Protein AF-M0B8N3-F1 (afdb_monomer)

Foldseek 3Di:
DPVVVVVVVVVVVVVVVVVVVVVVVVVVVLVVLLVVLVVLLVVLLVCCQPPNDPVSVVSVVVNVVSLVVCVVRPPVSSVVSVVVSVVSNVCRVVVVGPD

Structure (mmCIF, N/CA/C/O backbone):
data_AF-M0B8N3-F1
#
_entry.id   AF-M0B8N3-F1
#
loop_
_atom_site.group_PDB
_atom_site.id
_atom_site.type_symbol
_atom_site.label_atom_id
_atom_site.label_alt_id
_atom_site.label_comp_id
_atom_site.label_asym_id
_atom_site.label_entity_id
_atom_site.label_seq_id
_atom_site.pdbx_PDB_ins_code
_atom_site.Cartn_x
_atom_site.Cartn_y
_atom_site.Cartn_z
_atom_site.occupancy
_atom_site.B_iso_or_equiv
_atom_site.auth_seq_id
_atom_site.auth_comp_id
_atom_site.auth_asym_id
_atom_site.auth_atom_id
_atom_site.pdbx_PDB_model_num
ATOM 1 N N . MET A 1 1 ? 35.854 -0.434 -51.192 1.00 57.44 1 MET A N 1
ATOM 2 C CA . MET A 1 1 ? 34.709 -1.263 -50.742 1.00 57.44 1 MET A CA 1
ATOM 3 C C . MET A 1 1 ? 34.715 -1.570 -49.234 1.00 57.44 1 MET A C 1
ATOM 5 O O . MET A 1 1 ? 33.787 -2.215 -48.774 1.00 57.44 1 MET A O 1
ATOM 9 N N . SER A 1 2 ? 35.702 -1.091 -48.454 1.00 61.75 2 SER A N 1
ATOM 10 C CA . SER A 1 2 ? 35.845 -1.409 -47.018 1.00 61.75 2 SER A CA 1
ATOM 11 C C . SER A 1 2 ? 35.102 -0.451 -46.069 1.00 61.75 2 SER A C 1
ATOM 13 O O . SER A 1 2 ? 34.662 -0.879 -45.007 1.00 61.75 2 SER A O 1
ATOM 15 N N . ASP A 1 3 ? 34.907 0.819 -46.444 1.00 62.78 3 ASP A N 1
ATOM 16 C CA . ASP A 1 3 ? 34.301 1.823 -45.545 1.00 62.78 3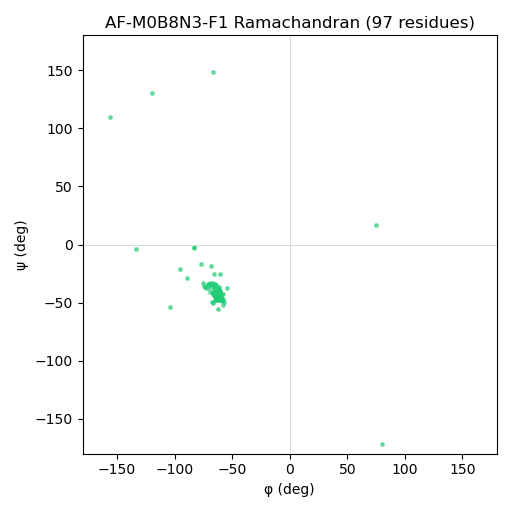 ASP A CA 1
ATOM 17 C C . ASP A 1 3 ? 32.783 1.674 -45.377 1.00 62.78 3 ASP A C 1
ATOM 19 O O . ASP A 1 3 ? 32.255 1.887 -44.288 1.00 62.78 3 ASP A O 1
ATOM 23 N N . ALA A 1 4 ? 32.072 1.235 -46.421 1.00 62.69 4 ALA A N 1
ATOM 24 C CA . ALA A 1 4 ? 30.621 1.034 -46.363 1.00 62.69 4 ALA A CA 1
ATOM 25 C C . ALA A 1 4 ? 30.221 -0.115 -45.414 1.00 62.69 4 ALA A C 1
ATOM 27 O O . ALA A 1 4 ? 29.189 -0.043 -44.750 1.00 62.69 4 ALA A O 1
ATOM 28 N N . ALA A 1 5 ? 31.058 -1.154 -45.315 1.00 62.34 5 ALA A N 1
ATOM 29 C CA . ALA A 1 5 ? 30.843 -2.269 -44.394 1.00 62.34 5 ALA A CA 1
ATOM 30 C C . ALA A 1 5 ? 31.113 -1.866 -42.932 1.00 62.34 5 ALA A C 1
ATOM 32 O O . ALA A 1 5 ? 30.371 -2.263 -42.035 1.00 62.34 5 ALA A O 1
ATOM 33 N N . ALA A 1 6 ? 32.129 -1.028 -42.694 1.00 63.91 6 ALA A N 1
ATOM 34 C CA . ALA A 1 6 ? 32.454 -0.521 -41.362 1.00 63.91 6 ALA A CA 1
ATOM 35 C C . ALA A 1 6 ? 31.392 0.456 -40.817 1.00 63.91 6 ALA A C 1
ATOM 37 O O . ALA A 1 6 ? 31.128 0.466 -39.612 1.00 63.91 6 ALA A O 1
ATOM 38 N N . ASP A 1 7 ? 30.762 1.256 -41.686 1.00 69.88 7 ASP A N 1
ATOM 39 C CA . ASP A 1 7 ? 29.685 2.172 -41.284 1.00 69.88 7 ASP A CA 1
ATOM 40 C C . ASP A 1 7 ? 28.370 1.432 -40.972 1.00 69.88 7 ASP A C 1
ATOM 42 O O . ASP A 1 7 ? 27.679 1.757 -40.002 1.00 69.88 7 ASP A O 1
ATOM 46 N N . GLY A 1 8 ? 28.058 0.372 -41.728 1.00 70.75 8 GLY A N 1
ATOM 47 C CA . GLY A 1 8 ? 26.907 -0.497 -41.460 1.00 70.75 8 GLY A CA 1
ATOM 48 C C . GLY A 1 8 ? 26.986 -1.189 -40.095 1.00 70.75 8 GLY A C 1
ATOM 49 O O . GLY A 1 8 ? 26.014 -1.182 -39.339 1.00 70.75 8 GLY A O 1
ATOM 50 N N . ASP A 1 9 ? 28.161 -1.707 -39.732 1.00 70.69 9 ASP A N 1
ATOM 51 C CA . ASP A 1 9 ? 28.366 -2.436 -38.474 1.00 70.69 9 ASP A CA 1
ATOM 52 C C . ASP A 1 9 ? 28.315 -1.506 -37.240 1.00 70.69 9 ASP A C 1
ATOM 54 O O . ASP A 1 9 ? 27.751 -1.847 -36.193 1.00 70.69 9 ASP A O 1
ATOM 58 N N . ARG A 1 10 ? 28.809 -0.263 -37.373 1.00 71.25 10 ARG A N 1
ATOM 59 C CA . ARG A 1 10 ? 28.658 0.782 -36.340 1.00 71.25 10 ARG A CA 1
ATOM 60 C C . ARG A 1 10 ? 27.202 1.187 -36.136 1.00 71.25 10 ARG A C 1
ATOM 62 O O . ARG A 1 10 ? 26.788 1.360 -34.990 1.00 71.25 10 ARG A O 1
ATOM 69 N N . ARG A 1 11 ? 26.430 1.317 -37.218 1.00 70.31 11 ARG A N 1
ATOM 70 C CA . ARG A 1 11 ? 25.007 1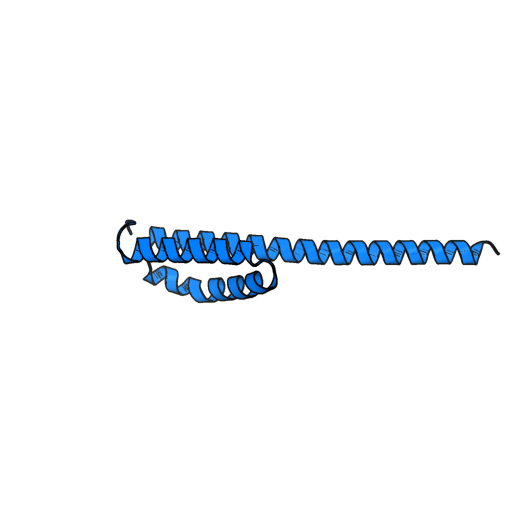.686 -37.172 1.00 70.31 11 ARG A CA 1
ATOM 71 C C . ARG A 1 11 ? 24.140 0.569 -36.588 1.00 70.31 11 ARG A C 1
ATOM 73 O O . ARG A 1 11 ? 23.236 0.842 -35.803 1.00 70.31 11 ARG A O 1
ATOM 80 N N . SER A 1 12 ? 24.457 -0.691 -36.889 1.00 71.56 12 SER A N 1
ATOM 81 C CA . SER A 1 12 ? 23.820 -1.841 -36.239 1.00 71.56 12 SER A CA 1
ATOM 82 C C . SER A 1 12 ? 24.144 -1.896 -34.747 1.00 71.56 12 SER A C 1
ATOM 84 O O . SER A 1 12 ? 23.215 -1.982 -33.947 1.00 71.56 12 SER A O 1
ATOM 86 N N . ARG A 1 13 ? 25.415 -1.750 -34.338 1.00 71.44 13 ARG A N 1
ATOM 87 C CA . ARG A 1 13 ? 25.776 -1.701 -32.907 1.00 71.44 13 ARG A CA 1
ATOM 88 C C . ARG A 1 13 ? 25.124 -0.541 -32.167 1.00 71.44 13 ARG A C 1
ATOM 90 O O . ARG A 1 13 ? 24.647 -0.751 -31.056 1.00 71.44 13 ARG A O 1
ATOM 97 N N . SER A 1 14 ? 25.077 0.656 -32.751 1.00 73.69 14 SER A N 1
ATOM 98 C CA . SER A 1 14 ? 24.420 1.799 -32.111 1.00 73.69 14 SER A CA 1
ATOM 99 C C . SER A 1 14 ? 22.911 1.589 -31.981 1.00 73.69 14 SER A C 1
ATOM 101 O O . SER A 1 14 ? 22.357 1.919 -30.936 1.00 73.69 14 SER A O 1
ATOM 103 N N . SER A 1 15 ? 22.259 0.960 -32.966 1.00 71.44 15 SER A N 1
ATOM 104 C CA . SER A 1 15 ? 20.840 0.592 -32.869 1.00 71.44 15 S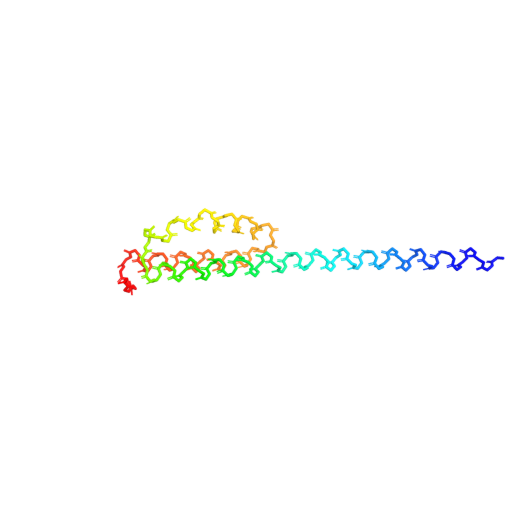ER A CA 1
ATOM 105 C C . SER A 1 15 ? 20.585 -0.462 -31.785 1.00 71.44 15 SER A C 1
ATOM 107 O O . SER A 1 15 ? 19.687 -0.287 -30.967 1.00 71.44 15 SER A O 1
ATOM 109 N N . THR A 1 16 ? 21.422 -1.501 -31.693 1.00 75.81 16 THR A N 1
ATOM 110 C CA . THR A 1 16 ? 21.309 -2.546 -30.666 1.00 75.81 16 THR A CA 1
ATOM 111 C C . THR A 1 16 ? 21.553 -1.982 -29.271 1.00 75.81 16 THR A C 1
ATOM 113 O O . THR A 1 16 ? 20.828 -2.317 -28.337 1.00 75.81 16 THR A O 1
ATOM 116 N N . LEU A 1 17 ? 22.533 -1.087 -29.116 1.00 74.25 17 LEU A N 1
ATOM 117 C CA . LEU A 1 17 ? 22.776 -0.388 -27.855 1.00 74.25 17 LEU A CA 1
ATOM 118 C C . LEU A 1 17 ? 21.605 0.528 -27.490 1.00 74.25 17 LEU A C 1
ATOM 120 O O . LEU A 1 17 ? 21.160 0.491 -26.349 1.00 74.25 17 LEU A O 1
ATOM 124 N N . ALA A 1 18 ? 21.059 1.288 -28.442 1.00 73.62 18 ALA A N 1
ATOM 125 C CA . ALA A 1 18 ? 19.895 2.139 -28.203 1.00 73.62 18 ALA A CA 1
ATOM 126 C C . ALA A 1 18 ? 18.662 1.323 -27.774 1.00 73.62 18 ALA A C 1
ATOM 128 O O . ALA A 1 18 ? 17.997 1.685 -26.806 1.00 73.62 18 ALA A O 1
ATOM 129 N N . ILE A 1 19 ? 18.404 0.182 -28.426 1.00 76.44 19 ILE A N 1
ATOM 130 C CA . ILE A 1 19 ? 17.326 -0.751 -28.057 1.00 76.44 19 ILE A CA 1
ATOM 131 C C . ILE A 1 19 ? 17.571 -1.339 -26.658 1.00 76.44 19 ILE A C 1
ATOM 133 O O . ILE A 1 19 ? 16.649 -1.412 -25.848 1.00 76.44 19 ILE A O 1
ATOM 137 N N . THR A 1 20 ? 18.815 -1.716 -26.344 1.00 79.38 20 THR A N 1
ATOM 138 C CA . THR A 1 20 ? 19.183 -2.271 -25.029 1.00 79.38 20 THR A CA 1
ATOM 139 C C . THR A 1 20 ? 19.012 -1.237 -23.917 1.00 79.38 20 THR A C 1
ATOM 141 O O . THR A 1 20 ? 18.515 -1.569 -22.843 1.00 79.38 20 THR A O 1
ATOM 144 N N . VAL A 1 21 ? 19.384 0.021 -24.169 1.00 75.50 21 VAL A N 1
ATOM 145 C CA . VAL A 1 21 ? 19.224 1.123 -23.213 1.00 75.50 21 VAL A CA 1
ATOM 146 C C . VAL A 1 21 ? 17.747 1.431 -22.972 1.00 75.50 21 VAL A C 1
ATOM 148 O O . VAL A 1 21 ? 17.361 1.606 -21.819 1.00 75.50 21 VAL A O 1
ATOM 151 N N . GLU A 1 22 ? 16.909 1.453 -24.010 1.00 73.19 22 GLU A N 1
ATOM 152 C CA . GLU A 1 22 ? 15.476 1.733 -23.852 1.00 73.19 22 GLU A CA 1
ATOM 153 C C . GLU A 1 22 ? 14.742 0.596 -23.127 1.00 73.19 22 GLU A C 1
ATOM 155 O O . GLU A 1 22 ? 13.942 0.847 -22.228 1.00 73.19 22 GLU A O 1
ATOM 160 N N . GLU A 1 23 ? 15.066 -0.663 -23.430 1.00 73.75 23 GLU A N 1
ATOM 161 C CA . GLU A 1 23 ? 14.512 -1.810 -22.705 1.00 73.75 23 GLU A CA 1
ATOM 162 C C . GLU A 1 23 ? 14.990 -1.835 -21.241 1.00 73.75 23 GLU A C 1
ATOM 164 O O . GLU A 1 23 ? 14.197 -2.097 -20.333 1.00 73.75 23 GLU A O 1
ATOM 169 N N . LEU A 1 24 ? 16.255 -1.482 -20.973 1.00 72.88 24 LEU A N 1
ATOM 170 C CA . LEU A 1 24 ? 16.769 -1.331 -19.609 1.00 72.88 24 LEU A CA 1
ATOM 171 C C . LEU A 1 24 ? 16.060 -0.187 -18.872 1.00 72.88 24 LEU A C 1
ATOM 173 O O . LEU A 1 24 ? 15.661 -0.352 -17.720 1.00 72.88 24 LEU A O 1
ATOM 177 N N . ARG A 1 25 ? 15.840 0.949 -19.541 1.00 73.94 25 ARG A N 1
ATOM 178 C CA . ARG A 1 25 ? 15.106 2.101 -19.003 1.00 73.94 25 ARG A CA 1
ATOM 179 C C . ARG A 1 25 ? 13.662 1.738 -18.679 1.00 73.94 25 ARG A C 1
ATOM 181 O O . ARG A 1 25 ? 13.178 2.084 -17.604 1.00 73.94 25 ARG A O 1
ATOM 188 N N . ARG A 1 26 ? 12.996 1.000 -19.566 1.00 75.00 26 ARG A N 1
ATOM 189 C CA . ARG A 1 26 ? 11.620 0.52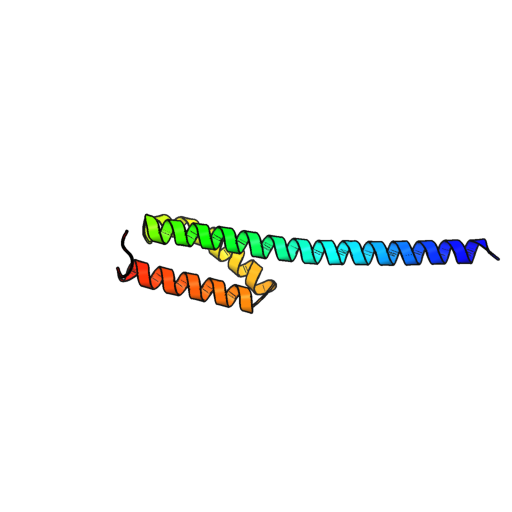5 -19.391 1.00 75.00 26 ARG A CA 1
ATOM 190 C C . ARG A 1 26 ? 11.499 -0.449 -18.221 1.00 75.00 26 ARG A C 1
ATOM 192 O O . ARG A 1 26 ? 10.584 -0.310 -17.411 1.00 75.00 26 ARG A O 1
ATOM 199 N N . ARG A 1 27 ? 12.438 -1.390 -18.083 1.00 72.50 27 ARG A N 1
ATOM 200 C CA . ARG A 1 27 ? 12.496 -2.313 -16.935 1.00 72.50 27 ARG A CA 1
ATOM 201 C C . ARG A 1 27 ? 12.782 -1.586 -15.628 1.00 72.50 27 ARG A C 1
ATOM 203 O O . ARG A 1 27 ? 12.115 -1.860 -14.637 1.00 72.50 27 ARG A O 1
ATOM 210 N N . ASN A 1 28 ? 13.719 -0.641 -15.637 1.00 74.62 28 ASN A N 1
ATOM 211 C CA . ASN A 1 28 ? 14.083 0.130 -14.452 1.00 74.62 28 ASN A CA 1
ATOM 212 C C . ASN A 1 28 ? 12.935 1.038 -13.986 1.00 74.62 28 ASN A C 1
ATOM 214 O O . ASN A 1 28 ? 12.640 1.102 -12.799 1.00 74.62 28 ASN A O 1
ATOM 218 N N . ALA A 1 29 ? 12.228 1.683 -14.920 1.00 74.69 29 ALA A N 1
ATOM 219 C CA . ALA A 1 29 ? 11.025 2.452 -14.609 1.00 74.69 29 ALA A CA 1
ATOM 220 C C . ALA A 1 29 ? 9.931 1.565 -14.000 1.00 74.69 29 ALA A C 1
ATOM 222 O O . ALA A 1 29 ? 9.282 1.958 -13.034 1.00 74.69 29 ALA A O 1
ATOM 223 N N . ASN A 1 30 ? 9.757 0.350 -14.528 1.00 76.38 30 ASN A N 1
ATOM 224 C CA . ASN A 1 30 ? 8.788 -0.595 -13.989 1.00 76.38 30 ASN A CA 1
ATOM 225 C C . ASN A 1 30 ? 9.155 -1.066 -12.571 1.00 76.38 30 ASN A C 1
ATOM 227 O O . ASN A 1 30 ? 8.283 -1.143 -11.711 1.00 76.38 30 ASN A O 1
ATOM 231 N N . ALA A 1 31 ? 10.440 -1.335 -12.319 1.00 81.19 31 ALA A N 1
ATOM 232 C CA . ALA A 1 31 ? 10.944 -1.687 -10.993 1.00 81.19 31 ALA A CA 1
ATOM 233 C C . ALA A 1 31 ? 10.740 -0.542 -9.987 1.00 81.19 31 ALA A C 1
ATOM 235 O O . ALA A 1 31 ? 10.188 -0.763 -8.914 1.00 81.19 31 ALA A O 1
ATOM 236 N N . LEU A 1 32 ? 11.062 0.697 -10.375 1.00 82.94 32 LEU A N 1
ATOM 237 C CA . LEU A 1 32 ? 10.853 1.879 -9.533 1.00 82.94 32 LEU A CA 1
ATOM 238 C C . LEU A 1 32 ? 9.390 2.066 -9.118 1.00 82.94 32 LEU A C 1
ATOM 240 O O . LEU A 1 32 ? 9.112 2.391 -7.969 1.00 82.94 32 LEU A O 1
ATOM 244 N N . VAL A 1 33 ? 8.443 1.862 -10.038 1.00 83.25 33 VAL A N 1
ATOM 245 C CA . VAL A 1 33 ? 7.006 1.974 -9.730 1.00 83.25 33 VAL A CA 1
ATOM 246 C C . VAL A 1 33 ? 6.580 0.933 -8.691 1.00 83.25 33 VAL A C 1
ATOM 248 O O . VAL A 1 33 ? 5.814 1.255 -7.783 1.00 83.25 33 VAL A O 1
ATOM 251 N N . ILE A 1 34 ? 7.085 -0.298 -8.810 1.00 86.12 34 ILE A N 1
ATOM 252 C CA . ILE A 1 34 ? 6.815 -1.387 -7.864 1.00 86.12 34 ILE A CA 1
ATOM 253 C C . ILE A 1 34 ? 7.376 -1.038 -6.479 1.00 86.12 34 ILE A C 1
ATOM 255 O O . ILE A 1 34 ? 6.643 -1.139 -5.494 1.00 86.12 34 ILE A O 1
ATOM 259 N N . ASP A 1 35 ? 8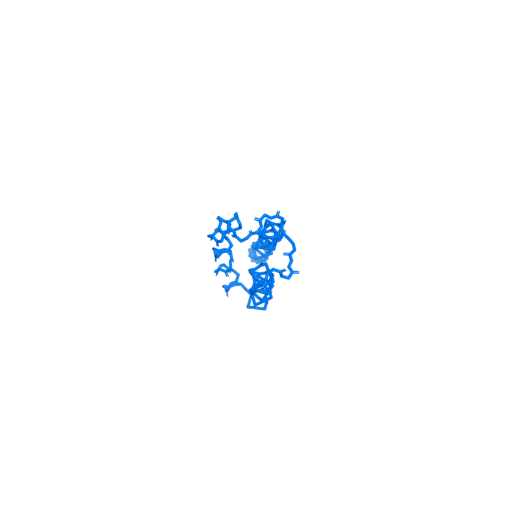.618 -0.555 -6.408 1.00 87.50 35 ASP A N 1
ATOM 260 C CA . ASP A 1 35 ? 9.266 -0.170 -5.149 1.00 87.50 35 ASP A CA 1
ATOM 261 C C . ASP A 1 35 ? 8.539 0.992 -4.459 1.00 87.50 35 ASP A C 1
ATOM 263 O O . ASP A 1 35 ? 8.298 0.957 -3.251 1.00 87.50 35 ASP A O 1
ATOM 267 N N . VAL A 1 36 ? 8.125 2.008 -5.224 1.00 86.75 36 VAL A N 1
ATOM 268 C CA . VAL A 1 36 ? 7.370 3.150 -4.689 1.00 86.75 36 VAL A CA 1
ATOM 269 C C . VAL A 1 36 ? 6.004 2.708 -4.167 1.00 86.75 36 VAL A C 1
ATOM 271 O O . VAL A 1 36 ? 5.626 3.110 -3.066 1.00 86.75 36 VAL A O 1
ATOM 274 N N . LEU A 1 37 ? 5.271 1.859 -4.899 1.00 87.94 37 LEU A N 1
ATOM 275 C CA . LEU A 1 37 ? 3.995 1.324 -4.412 1.00 87.94 37 LEU A CA 1
ATOM 276 C C . LEU A 1 37 ? 4.194 0.486 -3.143 1.00 87.94 37 LEU A C 1
ATOM 278 O O . LEU A 1 37 ? 3.400 0.602 -2.209 1.00 87.94 37 LEU A O 1
ATOM 282 N N . PHE A 1 38 ? 5.248 -0.329 -3.083 1.00 88.00 38 PHE A N 1
ATOM 283 C CA . PHE A 1 38 ? 5.558 -1.119 -1.895 1.00 88.00 38 PHE A CA 1
ATOM 284 C C . PHE A 1 38 ? 5.831 -0.226 -0.679 1.00 88.00 38 PHE A C 1
ATOM 286 O O . PHE A 1 38 ? 5.242 -0.424 0.387 1.00 88.00 38 PHE A O 1
ATOM 293 N N . LEU A 1 39 ? 6.670 0.799 -0.847 1.00 90.38 39 LEU A N 1
ATOM 294 C CA . LEU A 1 39 ? 6.978 1.763 0.206 1.00 90.38 39 LEU A CA 1
ATOM 295 C C . LEU A 1 39 ? 5.716 2.494 0.675 1.00 90.38 39 LEU A C 1
ATOM 297 O O . LEU A 1 39 ? 5.477 2.618 1.876 1.00 90.38 39 LEU A O 1
ATOM 301 N N . PHE A 1 40 ? 4.880 2.933 -0.267 1.00 89.88 40 PHE A N 1
ATOM 302 C CA . PHE A 1 40 ? 3.653 3.655 0.047 1.00 89.88 40 PHE A CA 1
ATOM 303 C C . PHE A 1 40 ? 2.630 2.773 0.767 1.00 89.88 40 PHE A C 1
ATOM 305 O O . PHE A 1 40 ? 2.019 3.199 1.745 1.00 89.88 40 PHE A O 1
ATOM 312 N N . THR A 1 41 ? 2.485 1.521 0.329 1.00 91.25 41 THR A N 1
ATOM 313 C CA . THR A 1 41 ? 1.624 0.528 0.983 1.00 91.25 41 THR A CA 1
ATOM 314 C C . THR A 1 41 ? 2.110 0.250 2.398 1.00 91.25 41 THR A C 1
ATOM 316 O O . THR A 1 41 ? 1.319 0.278 3.334 1.00 91.25 41 THR A O 1
ATOM 319 N N . THR A 1 42 ? 3.417 0.080 2.587 1.00 93.12 42 THR A N 1
ATOM 320 C CA . THR A 1 42 ? 4.016 -0.122 3.913 1.00 93.12 42 THR A CA 1
ATOM 321 C C . THR A 1 42 ? 3.776 1.080 4.829 1.00 93.12 42 THR A C 1
ATOM 323 O O . THR A 1 42 ? 3.379 0.908 5.981 1.00 93.12 42 THR A O 1
ATOM 326 N N . GLY A 1 43 ? 3.944 2.304 4.321 1.00 90.50 43 GLY A N 1
ATOM 327 C CA . GLY A 1 43 ? 3.646 3.526 5.070 1.00 90.50 43 GLY A CA 1
ATOM 328 C C . GLY A 1 43 ? 2.166 3.636 5.447 1.00 90.50 43 GLY A C 1
ATOM 329 O O . GLY A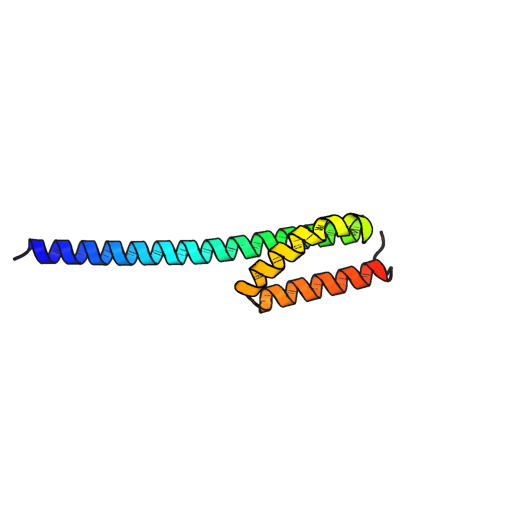 1 43 ? 1.848 3.904 6.603 1.00 90.50 43 GLY A O 1
ATOM 330 N N . PHE A 1 44 ? 1.260 3.351 4.506 1.00 90.69 44 PHE A N 1
ATOM 331 C CA . PHE A 1 44 ? -0.181 3.300 4.765 1.00 90.69 44 PHE A CA 1
ATOM 332 C C . PHE A 1 44 ? -0.521 2.295 5.871 1.00 90.69 44 PHE A C 1
ATOM 334 O O . PHE A 1 44 ? -1.203 2.655 6.827 1.00 90.69 44 PHE A O 1
ATOM 341 N N . LEU A 1 45 ? -0.007 1.066 5.778 1.00 90.88 45 LEU A N 1
ATOM 342 C CA . LEU A 1 45 ? -0.222 0.022 6.784 1.00 90.88 45 LEU A CA 1
ATOM 343 C C . LEU A 1 45 ? 0.339 0.425 8.150 1.00 90.88 45 LEU A C 1
ATOM 345 O O . LEU A 1 45 ? -0.278 0.148 9.172 1.00 90.88 45 LEU A O 1
ATOM 349 N N . THR A 1 46 ? 1.475 1.121 8.168 1.00 91.75 46 THR A N 1
ATOM 350 C CA . THR A 1 46 ? 2.079 1.643 9.399 1.00 91.75 46 THR A CA 1
ATOM 351 C C . THR A 1 46 ? 1.175 2.679 10.065 1.00 91.75 46 THR A C 1
ATOM 353 O O . THR A 1 46 ? 0.911 2.583 11.260 1.00 91.75 46 THR A O 1
ATOM 356 N N . ILE A 1 47 ? 0.648 3.645 9.305 1.00 89.56 47 ILE A N 1
ATOM 357 C CA . ILE A 1 47 ? -0.294 4.649 9.830 1.00 89.56 47 ILE A CA 1
ATOM 358 C C . ILE A 1 47 ? -1.577 3.967 10.307 1.00 89.56 47 ILE A C 1
ATOM 360 O O . ILE A 1 47 ? -2.070 4.273 11.388 1.00 89.56 47 ILE A O 1
ATOM 364 N N . LEU A 1 48 ? -2.090 3.017 9.525 1.00 88.81 48 LEU A N 1
ATOM 365 C CA . LEU A 1 48 ? -3.294 2.263 9.849 1.00 88.81 48 LEU A CA 1
ATOM 366 C C . LEU A 1 48 ? -3.145 1.478 11.161 1.00 88.81 48 LEU A C 1
ATOM 368 O O . LEU A 1 48 ? -4.071 1.463 11.967 1.00 88.81 48 LEU A O 1
ATOM 372 N N . ALA A 1 49 ? -1.982 0.864 11.383 1.00 87.25 49 ALA A N 1
ATOM 373 C CA . ALA A 1 49 ? -1.687 0.104 12.592 1.00 87.25 49 ALA A CA 1
ATOM 374 C C . ALA A 1 49 ? -1.437 0.990 13.821 1.00 87.25 49 ALA A C 1
ATOM 376 O O . ALA A 1 49 ? -1.803 0.595 14.917 1.00 87.25 49 ALA A O 1
ATOM 377 N N . LEU A 1 50 ? -0.813 2.162 13.656 1.00 89.25 50 LEU A N 1
ATOM 378 C CA . LEU A 1 50 ? -0.411 3.022 14.781 1.00 89.25 50 LEU A CA 1
ATOM 379 C C . LEU A 1 50 ? -1.414 4.125 15.129 1.00 89.25 50 LEU A C 1
ATOM 381 O O . LEU A 1 50 ? -1.314 4.731 16.188 1.00 89.25 50 LEU A O 1
ATOM 385 N N . GLN A 1 51 ? -2.289 4.491 14.195 1.00 88.88 51 GLN A N 1
ATOM 386 C CA . GLN A 1 51 ? -3.181 5.646 14.339 1.00 88.88 51 GLN A CA 1
ATOM 387 C C . GLN A 1 51 ? -4.630 5.320 13.946 1.00 88.88 51 GLN A C 1
ATOM 389 O O . GLN A 1 51 ? -5.519 6.164 14.076 1.00 88.88 51 GLN A O 1
ATOM 394 N N . GLY A 1 52 ? -4.885 4.103 13.460 1.00 85.56 52 GLY A N 1
ATOM 395 C CA . GLY A 1 52 ? -6.205 3.646 13.048 1.00 85.56 52 GLY A CA 1
ATOM 396 C C . GLY A 1 52 ? -6.634 4.125 11.657 1.00 85.56 52 GLY A C 1
ATOM 397 O O . GLY A 1 52 ? -5.875 4.697 10.872 1.00 85.56 52 GLY A O 1
ATOM 398 N N . ALA A 1 53 ? -7.901 3.860 11.331 1.00 86.25 53 ALA A N 1
ATOM 399 C C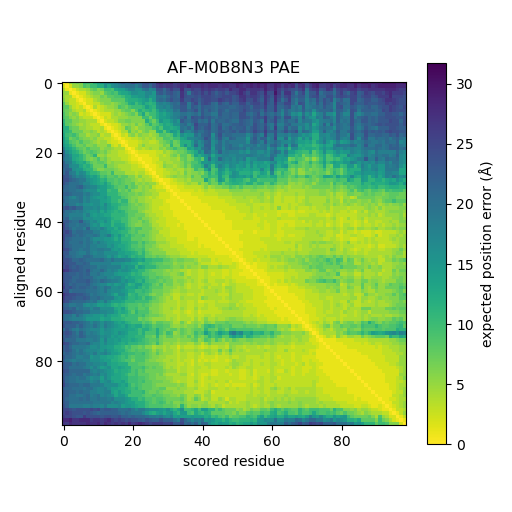A . ALA A 1 53 ? -8.433 4.034 9.979 1.00 86.25 53 ALA A CA 1
ATOM 400 C C . ALA A 1 53 ? -8.588 5.502 9.547 1.00 86.25 53 ALA A C 1
ATOM 402 O O . ALA A 1 53 ? -8.406 5.814 8.371 1.00 86.25 53 ALA A O 1
ATOM 403 N N . TRP A 1 54 ? -8.914 6.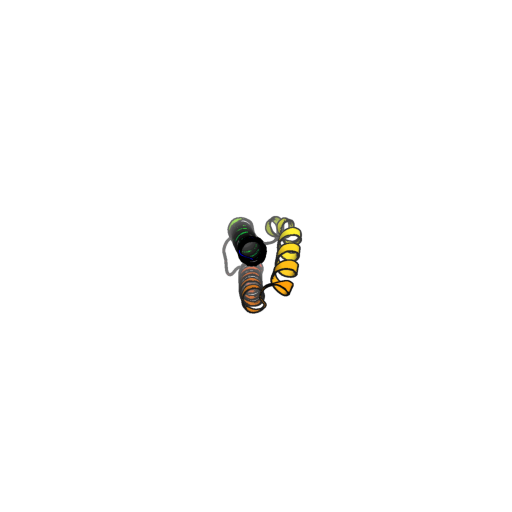407 10.476 1.00 85.25 54 TRP A N 1
ATOM 404 C CA . TRP A 1 54 ? -9.200 7.804 10.135 1.00 85.25 54 TRP A CA 1
ATOM 405 C C . TRP A 1 54 ? -7.959 8.567 9.637 1.00 85.25 54 TRP A C 1
ATOM 407 O O . TRP A 1 54 ? -8.024 9.137 8.547 1.00 85.25 54 TRP A O 1
ATOM 417 N N . PRO A 1 55 ? -6.801 8.522 10.322 1.00 85.94 55 PRO A N 1
ATOM 418 C CA . PRO A 1 55 ? -5.574 9.132 9.805 1.00 85.94 55 PRO A CA 1
ATOM 419 C C . PRO A 1 55 ? -5.068 8.448 8.528 1.00 85.94 55 PRO A C 1
ATOM 421 O O . PRO A 1 55 ? -4.596 9.117 7.607 1.00 85.94 55 PRO A O 1
ATOM 424 N N . ALA A 1 56 ? -5.226 7.123 8.423 1.00 88.69 56 ALA A N 1
ATOM 425 C CA . ALA A 1 56 ? -4.826 6.360 7.241 1.00 88.69 56 ALA A CA 1
ATOM 426 C C . ALA A 1 56 ? -5.639 6.718 5.980 1.00 88.69 56 ALA A C 1
ATOM 428 O O . ALA A 1 56 ? -5.129 6.591 4.863 1.00 88.69 56 ALA A O 1
ATOM 429 N N . ALA A 1 57 ? -6.872 7.219 6.135 1.00 87.38 57 ALA A N 1
ATOM 430 C CA . ALA A 1 57 ? -7.743 7.616 5.026 1.00 87.38 57 ALA A CA 1
ATOM 431 C C . ALA A 1 57 ? -7.146 8.736 4.146 1.00 87.38 57 ALA A C 1
ATOM 433 O O . ALA A 1 57 ? -7.447 8.850 2.959 1.00 87.38 57 ALA A O 1
ATOM 434 N N . ILE A 1 58 ? -6.250 9.560 4.696 1.00 86.94 58 ILE A N 1
ATOM 435 C CA . ILE A 1 58 ? -5.594 10.635 3.937 1.00 86.94 58 ILE A CA 1
ATOM 436 C C . ILE A 1 58 ? -4.643 10.047 2.882 1.00 86.94 58 ILE A C 1
ATOM 438 O O . ILE A 1 58 ? -4.508 10.577 1.778 1.00 86.94 58 ILE A O 1
ATOM 442 N N . ALA A 1 59 ? -4.016 8.909 3.187 1.00 84.75 59 ALA A N 1
ATOM 443 C CA . ALA A 1 59 ? -3.072 8.254 2.290 1.00 84.75 59 ALA A CA 1
ATOM 444 C C . ALA A 1 59 ? -3.761 7.366 1.233 1.00 84.75 59 ALA A C 1
ATOM 446 O O . ALA A 1 59 ? -3.093 6.821 0.356 1.00 84.75 59 ALA A O 1
ATOM 447 N N . THR A 1 60 ? -5.092 7.229 1.251 1.00 84.81 60 THR A N 1
ATOM 448 C CA . THR A 1 60 ? -5.803 6.332 0.324 1.00 84.81 60 THR A CA 1
ATOM 449 C C . THR A 1 60 ? -5.773 6.832 -1.121 1.00 84.81 60 THR A C 1
ATOM 451 O O . THR A 1 60 ? -5.687 6.022 -2.039 1.00 84.81 60 THR A O 1
ATOM 454 N N . ILE A 1 61 ? -5.786 8.152 -1.345 1.00 85.69 61 ILE A N 1
ATOM 455 C CA . ILE A 1 61 ? -5.719 8.755 -2.691 1.00 85.69 61 ILE A CA 1
ATOM 456 C C . ILE A 1 61 ? -4.396 8.411 -3.406 1.00 85.69 61 ILE A C 1
ATOM 458 O O . ILE A 1 61 ? -4.437 7.851 -4.510 1.00 85.69 61 ILE A O 1
ATOM 462 N N . PRO A 1 62 ? -3.215 8.698 -2.822 1.00 84.50 62 PRO A N 1
ATOM 463 C CA . PRO A 1 62 ? -1.951 8.303 -3.438 1.00 84.50 62 PRO A CA 1
ATOM 464 C C . PRO A 1 62 ? -1.807 6.778 -3.554 1.00 84.50 62 PRO A C 1
ATOM 466 O O . PRO A 1 62 ? -1.361 6.298 -4.596 1.00 84.50 62 PRO A O 1
ATOM 469 N N . LEU A 1 63 ? -2.279 6.002 -2.569 1.00 88.06 63 LEU A N 1
ATOM 470 C CA . LEU A 1 63 ? -2.284 4.535 -2.631 1.00 88.06 63 LEU A CA 1
ATOM 471 C C . LEU A 1 63 ? -3.095 4.010 -3.833 1.00 88.06 63 LEU A C 1
ATOM 473 O O . LEU A 1 63 ? -2.598 3.194 -4.607 1.00 88.06 63 LEU A O 1
ATOM 477 N N . ALA A 1 64 ? -4.312 4.522 -4.039 1.00 87.12 64 ALA A N 1
ATOM 478 C CA . ALA A 1 64 ? -5.164 4.160 -5.172 1.00 87.12 64 ALA A CA 1
ATOM 479 C C . ALA A 1 64 ? -4.517 4.522 -6.517 1.00 87.12 64 ALA A C 1
ATOM 481 O O . ALA A 1 64 ? -4.578 3.744 -7.470 1.00 87.12 64 ALA A O 1
ATOM 482 N N . THR A 1 65 ? -3.843 5.672 -6.582 1.00 85.62 65 THR A N 1
ATOM 483 C CA . THR A 1 65 ? -3.110 6.103 -7.780 1.00 85.62 65 THR A CA 1
ATOM 484 C C . THR A 1 65 ? -2.004 5.106 -8.134 1.00 85.62 65 THR A C 1
ATOM 486 O O . THR A 1 65 ? -1.910 4.670 -9.281 1.00 85.62 65 THR A O 1
ATOM 489 N N . PHE A 1 66 ? -1.202 4.678 -7.156 1.00 84.44 66 PHE A N 1
ATOM 490 C CA . PHE A 1 66 ? -0.146 3.692 -7.392 1.00 84.44 66 PHE A CA 1
ATOM 491 C C . PHE A 1 66 ? -0.692 2.301 -7.741 1.00 84.44 66 PHE A C 1
ATOM 493 O O . PHE A 1 66 ? -0.133 1.633 -8.611 1.00 84.44 66 PHE A O 1
ATOM 500 N N . LEU A 1 67 ? -1.811 1.880 -7.145 1.00 86.00 67 LEU A N 1
ATOM 501 C CA . LEU A 1 67 ? -2.488 0.632 -7.514 1.00 86.00 67 LEU A CA 1
ATOM 502 C C . LEU A 1 67 ? -2.977 0.658 -8.972 1.00 86.00 67 LEU A C 1
ATOM 504 O O . LEU A 1 67 ? -2.792 -0.318 -9.694 1.00 86.00 67 LEU A O 1
ATOM 508 N N . LEU A 1 68 ? -3.522 1.779 -9.458 1.00 84.25 68 LEU A N 1
ATOM 509 C CA . LEU A 1 68 ? -3.895 1.922 -10.874 1.00 84.25 68 LEU A CA 1
ATOM 510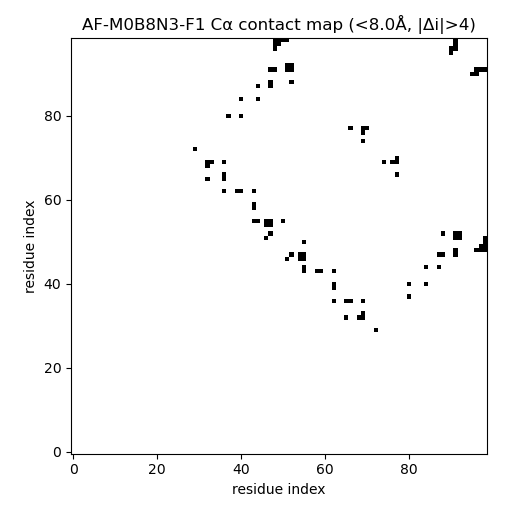 C C . LEU A 1 68 ? -2.686 1.786 -11.811 1.00 84.25 68 LEU A C 1
ATOM 512 O O . LEU A 1 68 ? -2.789 1.169 -12.874 1.00 84.25 68 LEU A O 1
ATOM 516 N N . PHE A 1 69 ? -1.527 2.315 -11.415 1.00 81.75 69 PHE A N 1
ATOM 517 C CA . PHE A 1 69 ? -0.284 2.102 -12.157 1.00 81.75 69 PHE A CA 1
ATOM 518 C C . PHE A 1 69 ? 0.162 0.636 -12.125 1.00 81.75 69 PHE A C 1
ATOM 520 O O . PHE A 1 69 ? 0.512 0.079 -13.168 1.00 81.75 69 PHE A O 1
ATOM 527 N N . ALA A 1 70 ? 0.093 -0.016 -10.964 1.00 79.62 70 ALA A N 1
ATOM 528 C CA . ALA A 1 70 ? 0.451 -1.423 -10.817 1.00 79.62 70 ALA A CA 1
ATOM 529 C C . ALA A 1 70 ? -0.465 -2.360 -11.613 1.00 79.62 70 ALA A C 1
ATOM 531 O O . ALA A 1 70 ? 0.032 -3.322 -12.196 1.00 79.62 70 ALA A O 1
ATOM 532 N N . TRP A 1 71 ? -1.761 -2.049 -11.736 1.00 78.50 71 TRP A N 1
ATOM 533 C CA . TRP A 1 71 ? -2.700 -2.782 -12.599 1.00 78.50 71 TRP A CA 1
ATOM 534 C C . TRP A 1 71 ? -2.202 -2.859 -14.048 1.00 78.50 71 TRP A C 1
ATOM 536 O O . TRP A 1 71 ? -2.352 -3.882 -14.714 1.00 78.50 71 TRP A O 1
ATOM 546 N N . ARG A 1 72 ? -1.568 -1.788 -14.543 1.00 77.94 72 ARG A N 1
ATOM 547 C CA . ARG A 1 72 ? -1.005 -1.737 -15.899 1.00 77.94 72 ARG A CA 1
ATOM 548 C C . ARG A 1 72 ? 0.330 -2.491 -16.033 1.00 77.94 72 ARG A C 1
ATOM 550 O O . ARG A 1 72 ? 0.750 -2.760 -17.154 1.00 77.94 72 ARG A O 1
ATOM 557 N N . SER A 1 73 ? 0.995 -2.793 -14.917 1.00 76.56 73 SER A N 1
ATOM 558 C CA . SER A 1 73 ? 2.354 -3.347 -14.859 1.00 76.56 73 SER A CA 1
ATOM 559 C C . SER A 1 73 ? 2.383 -4.842 -14.521 1.00 76.56 73 SER A C 1
ATOM 561 O O . SER A 1 73 ? 2.981 -5.628 -15.255 1.00 76.56 73 SER A O 1
ATOM 563 N N . SER A 1 74 ? 1.746 -5.244 -13.415 1.00 81.06 74 SER A N 1
ATOM 564 C CA . SER A 1 74 ? 1.802 -6.605 -12.875 1.00 81.06 74 SER A CA 1
ATOM 565 C C . SER A 1 74 ? 0.575 -6.920 -12.015 1.00 81.06 74 SER A C 1
ATOM 567 O O . SER A 1 74 ? 0.434 -6.438 -10.889 1.00 81.06 74 SER A O 1
ATOM 569 N N . MET A 1 75 ? -0.293 -7.797 -12.529 1.00 83.12 75 MET A N 1
ATOM 570 C CA . MET A 1 75 ? -1.512 -8.235 -11.834 1.00 83.12 75 MET A CA 1
ATOM 571 C C . MET A 1 75 ? -1.226 -8.951 -10.515 1.00 83.12 75 MET A C 1
ATOM 573 O O . MET A 1 75 ? -1.913 -8.711 -9.528 1.00 83.12 75 MET A O 1
ATOM 577 N N . ALA A 1 76 ? -0.206 -9.812 -10.470 1.00 83.31 76 ALA A N 1
ATOM 578 C CA . ALA A 1 76 ? 0.121 -10.560 -9.256 1.00 83.31 76 ALA A CA 1
ATOM 579 C C . ALA A 1 76 ? 0.547 -9.623 -8.113 1.00 83.31 76 ALA A C 1
ATOM 581 O O . ALA A 1 76 ? 0.087 -9.773 -6.983 1.00 83.31 76 ALA A O 1
ATOM 582 N N . PHE A 1 77 ? 1.376 -8.619 -8.422 1.00 80.69 77 PHE A N 1
ATOM 583 C CA . PHE A 1 77 ? 1.818 -7.628 -7.441 1.00 80.69 77 PHE A CA 1
ATOM 584 C C . PHE A 1 77 ? 0.655 -6.768 -6.942 1.00 80.69 77 PHE A C 1
ATOM 586 O O . PHE A 1 77 ? 0.518 -6.542 -5.739 1.00 80.69 77 PHE A O 1
ATOM 593 N N . LEU A 1 78 ? -0.218 -6.337 -7.852 1.00 86.00 78 LEU A N 1
ATOM 594 C CA . LEU A 1 78 ? -1.429 -5.614 -7.493 1.00 86.00 78 LEU A CA 1
ATOM 595 C C . LEU A 1 78 ? -2.309 -6.427 -6.534 1.00 86.00 78 LEU A C 1
ATOM 597 O O . LEU A 1 78 ? -2.708 -5.914 -5.490 1.00 86.00 78 LEU A O 1
ATOM 601 N N . VAL A 1 79 ? -2.618 -7.679 -6.886 1.00 87.44 79 VAL A N 1
ATOM 602 C CA . VAL A 1 79 ? -3.496 -8.547 -6.088 1.00 87.44 79 VAL A CA 1
ATOM 603 C C . VAL A 1 79 ? -2.916 -8.761 -4.691 1.00 87.44 79 VAL A C 1
ATOM 605 O O . VAL A 1 79 ? -3.647 -8.642 -3.712 1.00 87.44 79 VAL A O 1
ATOM 608 N N . ALA A 1 80 ? -1.605 -8.990 -4.575 1.00 87.31 80 ALA A N 1
ATOM 609 C CA . ALA A 1 80 ? -0.942 -9.127 -3.281 1.00 87.31 80 ALA A CA 1
ATOM 610 C C . ALA A 1 80 ? -1.085 -7.865 -2.407 1.00 87.31 80 ALA A C 1
ATOM 612 O O . ALA A 1 80 ? -1.441 -7.967 -1.230 1.00 87.31 80 ALA A O 1
ATOM 613 N N . ASN A 1 81 ? -0.869 -6.673 -2.979 1.00 89.56 81 ASN A N 1
ATOM 614 C CA . ASN A 1 81 ? -1.038 -5.410 -2.252 1.00 89.56 81 ASN A CA 1
ATOM 615 C C . ASN A 1 81 ? -2.501 -5.191 -1.843 1.00 89.56 81 ASN A C 1
ATOM 617 O O . ASN A 1 81 ? -2.763 -4.869 -0.687 1.00 89.56 81 ASN A O 1
ATOM 621 N N . LEU A 1 82 ? -3.458 -5.423 -2.748 1.00 91.19 82 LEU A N 1
ATOM 622 C CA . LEU A 1 82 ? -4.889 -5.290 -2.455 1.00 91.19 82 LEU A CA 1
ATOM 623 C C . LEU A 1 82 ? -5.331 -6.210 -1.317 1.00 91.19 82 LEU A C 1
ATOM 625 O O . LEU A 1 82 ? -5.977 -5.743 -0.383 1.00 91.19 82 LEU A O 1
ATOM 629 N N . ILE A 1 83 ? -4.962 -7.492 -1.367 1.00 92.62 83 ILE A N 1
ATOM 630 C CA . ILE A 1 83 ? -5.285 -8.452 -0.303 1.00 92.62 83 ILE A CA 1
ATOM 631 C C . ILE A 1 83 ? -4.708 -7.968 1.028 1.00 92.62 83 ILE A C 1
ATOM 633 O O . ILE A 1 83 ? -5.424 -7.930 2.024 1.00 92.62 83 ILE A O 1
ATOM 637 N N . THR A 1 84 ? -3.442 -7.547 1.037 1.00 91.00 84 THR A N 1
ATOM 638 C CA . THR A 1 84 ? -2.772 -7.064 2.252 1.00 91.00 84 THR A CA 1
ATOM 639 C C . THR A 1 84 ? -3.488 -5.847 2.842 1.00 91.00 84 THR A C 1
ATOM 641 O O . THR A 1 84 ? -3.786 -5.828 4.035 1.00 91.00 84 THR A O 1
ATOM 644 N N . ILE A 1 85 ? -3.823 -4.857 2.007 1.00 90.00 85 ILE A N 1
ATOM 645 C CA . ILE A 1 85 ? -4.553 -3.648 2.413 1.00 90.00 85 ILE A CA 1
ATOM 646 C C . ILE A 1 85 ? -5.929 -4.007 2.981 1.00 90.00 85 ILE A C 1
ATOM 648 O O . ILE A 1 85 ? -6.294 -3.504 4.041 1.00 90.00 85 ILE A O 1
ATOM 652 N N . VAL A 1 86 ? -6.686 -4.879 2.307 1.00 91.62 86 VAL A N 1
ATOM 653 C CA . VAL A 1 86 ? -8.031 -5.287 2.743 1.00 91.62 86 VAL A CA 1
ATOM 654 C C . VAL A 1 86 ? -7.972 -6.027 4.075 1.00 91.62 86 VAL A C 1
ATOM 656 O O . VAL A 1 86 ? -8.726 -5.691 4.984 1.00 91.62 86 VAL A O 1
ATOM 659 N N . VAL A 1 87 ? -7.067 -6.998 4.220 1.00 91.88 87 VAL A N 1
ATOM 660 C CA . VAL A 1 87 ? -6.905 -7.759 5.468 1.00 91.88 87 VAL A CA 1
ATOM 661 C C . VAL A 1 87 ? -6.539 -6.828 6.622 1.00 91.88 87 VAL A C 1
ATOM 663 O O . VAL A 1 87 ? -7.164 -6.901 7.678 1.00 91.88 87 VAL A O 1
ATOM 666 N N . ALA A 1 88 ? -5.583 -5.920 6.413 1.00 88.56 88 ALA A N 1
ATOM 667 C CA . ALA A 1 88 ? -5.184 -4.958 7.434 1.00 88.56 88 ALA A CA 1
ATOM 668 C C . ALA A 1 88 ? -6.329 -4.004 7.801 1.00 88.56 88 ALA A C 1
ATOM 670 O O . ALA A 1 88 ? -6.624 -3.832 8.979 1.00 88.56 88 ALA A O 1
ATOM 671 N N . ALA A 1 89 ? -7.027 -3.442 6.810 1.00 86.50 89 ALA A N 1
ATOM 672 C CA . ALA A 1 89 ? -8.162 -2.552 7.042 1.00 86.50 89 ALA A CA 1
ATOM 673 C C . ALA A 1 89 ? -9.282 -3.243 7.827 1.00 86.50 89 ALA A C 1
ATOM 675 O O . ALA A 1 89 ? -9.799 -2.670 8.784 1.00 86.50 89 ALA A O 1
ATOM 676 N N . VAL A 1 90 ? -9.625 -4.485 7.470 1.00 89.69 90 VAL A N 1
ATOM 677 C CA . VAL A 1 90 ? -10.621 -5.277 8.204 1.00 89.69 90 VAL A CA 1
ATOM 678 C C . VAL A 1 90 ? -10.161 -5.511 9.638 1.00 89.69 90 VAL A C 1
ATOM 680 O O . VAL A 1 90 ? -10.938 -5.258 10.557 1.00 89.69 90 VAL A O 1
ATOM 683 N N . ALA A 1 91 ? -8.914 -5.938 9.847 1.00 87.62 91 ALA A N 1
ATOM 684 C CA . ALA A 1 91 ? -8.375 -6.198 11.180 1.00 87.62 91 ALA A CA 1
ATOM 685 C C . ALA A 1 91 ? -8.379 -4.937 12.067 1.00 87.62 91 ALA A C 1
ATOM 687 O O . ALA A 1 91 ? -8.760 -5.010 13.234 1.00 87.62 91 ALA A O 1
ATOM 688 N N . THR A 1 92 ? -8.043 -3.772 11.506 1.00 86.62 92 THR A N 1
ATOM 689 C CA . THR A 1 92 ? -8.114 -2.481 12.205 1.00 86.62 92 THR A CA 1
ATOM 690 C C . THR A 1 92 ? -9.561 -2.095 12.525 1.00 86.62 92 THR A C 1
ATOM 692 O O . THR A 1 92 ? -9.879 -1.807 13.672 1.00 86.62 92 THR A O 1
ATOM 695 N N . ILE A 1 93 ? -10.479 -2.128 11.554 1.00 85.94 93 ILE A N 1
ATOM 696 C CA . ILE A 1 93 ? -11.876 -1.689 11.761 1.00 85.94 93 ILE A CA 1
ATOM 697 C C . ILE A 1 93 ? -12.617 -2.587 12.763 1.00 85.94 93 ILE A C 1
ATOM 699 O O . ILE A 1 93 ? -13.455 -2.111 13.524 1.00 85.94 93 ILE A O 1
ATOM 703 N N . THR A 1 94 ? -12.308 -3.883 12.778 1.00 88.38 94 THR A N 1
ATOM 704 C CA . THR A 1 94 ? -12.920 -4.858 13.697 1.00 88.38 94 THR A CA 1
ATOM 705 C C . THR A 1 94 ? -12.259 -4.898 15.078 1.00 88.38 94 THR A C 1
ATOM 707 O O . THR A 1 94 ? -12.738 -5.617 15.952 1.00 88.38 94 THR A O 1
ATOM 710 N N . GLY A 1 95 ? -11.189 -4.123 15.296 1.00 82.06 95 GLY A N 1
ATOM 711 C CA . GLY A 1 95 ? -10.490 -4.044 16.580 1.00 82.06 95 GLY A CA 1
ATOM 712 C C . GLY A 1 95 ? -9.607 -5.254 16.902 1.00 82.06 95 GLY A C 1
ATOM 713 O O . GLY A 1 95 ? -9.217 -5.426 18.053 1.00 82.06 95 GLY A O 1
ATOM 714 N N . TYR A 1 96 ? -9.269 -6.089 15.911 1.00 84.81 96 TYR A N 1
ATOM 715 C CA . TYR A 1 96 ? -8.290 -7.174 16.083 1.00 84.81 96 TYR A CA 1
ATOM 716 C C . TYR A 1 96 ? -6.859 -6.656 16.285 1.00 84.81 96 TYR A C 1
ATOM 718 O O . TYR A 1 96 ? -6.003 -7.398 16.765 1.00 84.81 96 TYR A O 1
ATOM 726 N N . VAL A 1 97 ? -6.594 -5.401 15.913 1.00 73.06 97 VAL A N 1
ATOM 727 C CA . VAL A 1 97 ? -5.295 -4.737 16.066 1.00 73.06 97 VAL A CA 1
ATOM 728 C C . VAL A 1 97 ? -5.486 -3.511 16.966 1.00 73.06 97 VAL A C 1
ATOM 730 O O . VAL A 1 97 ? -6.418 -2.746 16.714 1.00 73.06 97 VAL A O 1
ATOM 733 N N . PRO A 1 98 ? -4.660 -3.327 18.013 1.00 63.69 98 PRO A N 1
ATOM 734 C CA . PRO A 1 98 ? -4.746 -2.158 18.887 1.00 63.69 98 PRO A CA 1
ATOM 735 C C . PRO A 1 98 ? -4.380 -0.874 18.132 1.00 63.69 98 PRO A C 1
ATOM 737 O O . PRO A 1 98 ? -3.545 -0.919 17.229 1.00 63.69 98 PRO A O 1
ATOM 740 N N . PHE A 1 99 ? -4.999 0.244 18.523 1.00 61.38 99 PHE A N 1
ATOM 741 C CA . PHE A 1 99 ? -4.679 1.597 18.050 1.00 61.38 99 PHE A CA 1
ATOM 742 C C . PHE A 1 99 ? -3.892 2.343 19.125 1.00 61.38 99 PHE A C 1
ATOM 744 O O . PHE A 1 99 ? -4.328 2.280 20.300 1.00 61.38 99 PHE A O 1
#

Nearest PDB structures (foldseek):
  4v4p-assembly1_BW  TM=7.230E-01  e=1.874E+00  Thermus thermophilus HB8

Sequence (99 aa):
MSDAAADGDRRSRSSTLAITVEELRRRNANALVIDVLFLFTTGFLTILALQGAWPAAIATIPLATFLLFAWRSSMAFLVANLITIVVAAVATITGYVPF

Radius of gyration: 22.37 Å; Cα contacts (8 Å, |Δi|>4): 54; chains: 1; bounding box: 49×21×70 Å

Secondary structure (DSSP, 8-state):
--HHHHHHHHHHHHHHHHHHHHHHHHHHHHHHHHHHHHHHHHHHHHHHHHH-HHHHGGGHHHHHHHHHHHHHH-HHHHHHHHHHHHHHHHHHHTTSS--

Mean predicted aligned error: 9.83 Å

pLDDT: mean 81.32, std 8.67, range [57.44, 93.12]

Solvent-accessible surface area (backbone atoms only — not comparable to full-atom values): 5376 Å² total; per-residue (Å²): 130,67,66,68,57,55,53,51,54,52,52,50,50,52,49,53,49,52,53,51,49,51,54,49,50,53,50,50,54,54,51,51,53,52,53,51,40,50,52,48,51,51,51,39,52,49,38,28,49,65,59,24,67,74,68,28,55,72,50,45,62,63,50,52,55,41,45,58,54,30,58,79,73,39,59,68,62,34,51,54,53,50,53,52,51,50,53,50,51,50,35,44,77,72,60,77,43,73,99

Organism: NCBI:txid1227490